Protein AF-A0A4Q6GC20-F1 (afdb_monomer)

Secondary structure (DSSP, 8-state):
----B----SSHHHHHHHHHHSTTB---SS-TTHHHHHHTTSS--SB-

Solvent-accessible surface area (backbone atoms only — not comparable to full-atom values): 2917 Å² total; per-residue (Å²): 86,74,82,58,48,79,64,87,61,92,45,74,67,51,44,53,51,48,48,74,71,38,78,57,45,44,91,73,79,91,40,76,62,63,53,53,37,18,54,75,54,74,44,74,47,50,29,60

Structure (mmCIF, N/CA/C/O backbone):
data_AF-A0A4Q6GC20-F1
#
_entry.id   AF-A0A4Q6GC20-F1
#
loop_
_atom_site.group_PDB
_atom_site.id
_atom_site.type_symbol
_atom_site.label_atom_id
_atom_site.label_alt_id
_atom_site.label_comp_id
_atom_site.label_asym_id
_atom_site.label_entity_id
_atom_site.label_seq_id
_atom_site.pdbx_PDB_ins_code
_atom_site.Cartn_x
_atom_site.Cartn_y
_atom_site.Cartn_z
_atom_site.occupancy
_atom_site.B_iso_or_equiv
_atom_site.auth_seq_id
_atom_site.auth_comp_id
_atom_site.auth_asym_id
_atom_site.auth_atom_id
_atom_site.pdbx_PDB_model_num
ATOM 1 N N . MET A 1 1 ? 5.025 -2.152 -14.148 1.00 89.44 1 MET A N 1
ATOM 2 C CA . MET A 1 1 ? 4.141 -2.409 -12.986 1.00 89.44 1 MET A CA 1
ATOM 3 C C . MET A 1 1 ? 2.960 -3.275 -13.412 1.00 89.44 1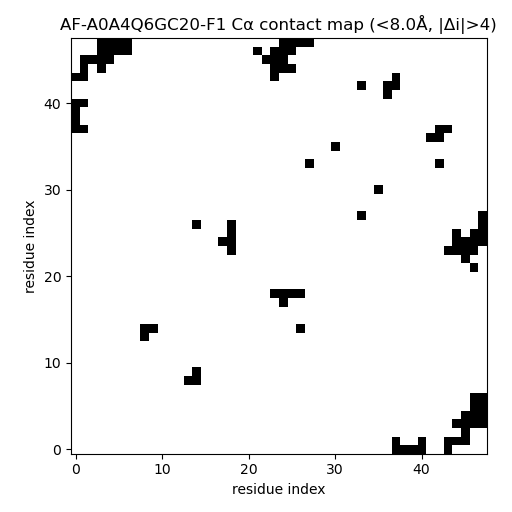 MET A C 1
ATOM 5 O O . MET A 1 1 ? 2.437 -3.053 -14.498 1.00 89.44 1 MET A O 1
ATOM 9 N N . LYS A 1 2 ? 2.589 -4.290 -12.619 1.00 96.00 2 LYS A N 1
ATOM 10 C CA . LYS A 1 2 ? 1.371 -5.092 -12.855 1.00 96.00 2 LYS A CA 1
ATOM 11 C C . LYS A 1 2 ? 0.136 -4.311 -12.395 1.00 96.00 2 LYS A C 1
ATOM 13 O O . LYS A 1 2 ? 0.271 -3.441 -11.545 1.00 96.00 2 LYS A O 1
ATOM 18 N N . ALA A 1 3 ? -1.036 -4.602 -12.956 1.00 97.81 3 ALA A N 1
ATOM 19 C CA . ALA A 1 3 ? -2.280 -4.000 -12.484 1.00 97.81 3 ALA A CA 1
ATOM 20 C C . ALA A 1 3 ?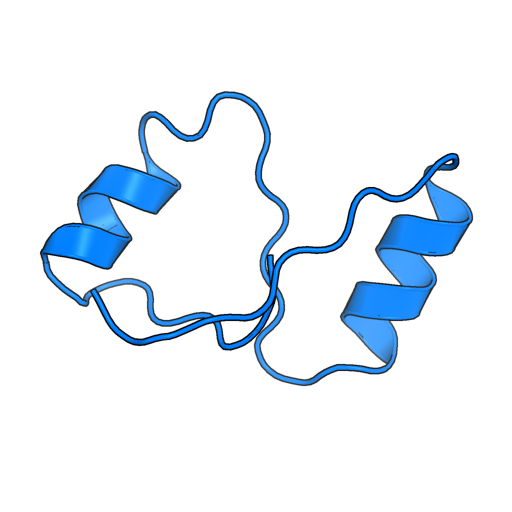 -2.577 -4.440 -11.041 1.00 97.81 3 ALA A C 1
ATOM 22 O O . ALA A 1 3 ? -2.355 -5.597 -10.685 1.00 97.81 3 ALA A O 1
ATOM 23 N N . PHE A 1 4 ? -3.088 -3.512 -10.239 1.00 98.06 4 PHE A N 1
ATOM 24 C CA . PHE A 1 4 ? -3.503 -3.726 -8.857 1.00 98.06 4 PHE A CA 1
ATOM 25 C C . PHE A 1 4 ? -4.768 -2.915 -8.589 1.00 98.06 4 PHE A C 1
ATOM 27 O O . PHE A 1 4 ? -5.061 -1.936 -9.278 1.00 98.06 4 PHE A O 1
ATOM 34 N N . THR A 1 5 ? -5.521 -3.336 -7.584 1.00 98.25 5 THR A N 1
ATOM 35 C CA . THR A 1 5 ? -6.643 -2.558 -7.048 1.00 98.25 5 THR A CA 1
ATOM 36 C C . THR A 1 5 ? -6.152 -1.659 -5.918 1.00 98.25 5 THR A C 1
ATOM 38 O O . THR A 1 5 ? -5.161 -1.985 -5.273 1.00 98.25 5 THR A O 1
ATOM 41 N N . TYR A 1 6 ? -6.811 -0.522 -5.706 1.00 98.06 6 TYR A N 1
ATOM 42 C CA . TYR A 1 6 ? -6.445 0.443 -4.669 1.00 98.06 6 TYR A CA 1
ATOM 43 C C . TYR A 1 6 ? -7.636 0.695 -3.748 1.00 98.06 6 TYR A C 1
ATOM 45 O O . TYR A 1 6 ? -8.716 1.053 -4.228 1.00 98.06 6 TYR A O 1
ATOM 53 N N . GLU A 1 7 ? -7.436 0.534 -2.445 1.00 98.12 7 GLU A N 1
ATOM 54 C CA . GLU A 1 7 ? -8.442 0.798 -1.420 1.00 98.12 7 GLU A CA 1
ATOM 55 C C . GLU A 1 7 ? -7.972 1.890 -0.456 1.00 98.12 7 GLU A C 1
ATOM 57 O O . GLU A 1 7 ? -6.851 1.898 0.047 1.00 98.12 7 GLU A O 1
ATOM 62 N N . ARG A 1 8 ? -8.865 2.837 -0.156 1.00 98.06 8 ARG A N 1
ATOM 63 C CA . ARG A 1 8 ? -8.628 3.848 0.878 1.00 98.06 8 ARG A CA 1
ATOM 64 C C . ARG A 1 8 ? -9.386 3.468 2.144 1.00 98.06 8 ARG A C 1
ATOM 66 O O . ARG A 1 8 ? -10.542 3.860 2.308 1.00 98.06 8 ARG A O 1
ATOM 73 N N . ALA A 1 9 ? -8.716 2.747 3.035 1.00 97.69 9 ALA A N 1
ATOM 74 C CA . ALA A 1 9 ? -9.233 2.456 4.367 1.00 97.69 9 ALA A CA 1
ATOM 75 C C . ALA A 1 9 ? -9.445 3.750 5.173 1.00 97.69 9 ALA A C 1
ATOM 77 O O . ALA A 1 9 ? -8.641 4.685 5.102 1.00 97.69 9 ALA A O 1
ATOM 78 N N . LYS A 1 10 ? -10.528 3.809 5.953 1.00 98.19 10 LYS A N 1
ATOM 79 C CA . LYS A 1 10 ? -10.848 4.948 6.830 1.00 98.19 10 LYS A CA 1
ATOM 80 C C . LYS A 1 10 ? -10.319 4.750 8.244 1.00 98.19 10 LYS A C 1
ATOM 82 O O . LYS A 1 10 ? -10.180 5.722 8.983 1.00 98.19 10 LYS A O 1
ATOM 87 N N . THR A 1 11 ? -10.021 3.508 8.619 1.00 98.50 11 THR A N 1
ATOM 88 C CA . THR A 1 11 ? -9.460 3.149 9.924 1.00 98.50 11 THR A CA 1
ATOM 89 C C . THR A 1 11 ? -8.309 2.145 9.778 1.00 98.50 11 THR A C 1
ATOM 91 O O . THR A 1 11 ? -8.270 1.387 8.804 1.00 98.50 11 THR A O 1
ATOM 94 N N . PRO A 1 12 ? -7.370 2.081 10.743 1.00 98.50 12 PRO A N 1
ATOM 95 C CA . PRO A 1 12 ? -6.328 1.052 10.749 1.00 98.50 12 PRO A CA 1
ATOM 96 C C . PRO A 1 12 ? -6.884 -0.381 10.754 1.00 98.50 12 PRO A C 1
ATOM 98 O O . PRO A 1 12 ? -6.305 -1.276 10.142 1.00 98.50 12 PRO A O 1
ATOM 101 N N . GLN A 1 13 ? -8.020 -0.598 11.420 1.00 98.50 13 GLN A N 1
ATOM 102 C CA . GLN A 1 13 ? -8.692 -1.893 11.500 1.00 98.50 13 GLN A CA 1
ATOM 103 C C . GLN A 1 13 ? -9.219 -2.339 10.132 1.00 98.50 13 GLN A C 1
ATOM 105 O O . GLN A 1 13 ? -9.049 -3.500 9.769 1.00 98.50 13 GLN A O 1
ATOM 110 N N . GLU A 1 14 ? -9.806 -1.423 9.355 1.00 98.06 14 GLU A N 1
ATOM 111 C CA . GLU A 1 14 ? -10.236 -1.701 7.979 1.00 98.06 14 GLU A CA 1
ATOM 112 C C . GLU A 1 14 ? -9.051 -2.099 7.093 1.00 98.06 14 GLU A C 1
ATOM 114 O O . GLU A 1 14 ? -9.126 -3.111 6.397 1.00 98.06 14 GLU A O 1
ATOM 119 N N . ALA A 1 15 ? -7.932 -1.370 7.178 1.00 98.31 15 ALA A N 1
ATOM 120 C CA . ALA A 1 15 ? -6.723 -1.689 6.419 1.00 98.31 15 ALA A CA 1
ATOM 121 C C . ALA A 1 15 ? -6.190 -3.092 6.764 1.00 98.31 15 ALA A C 1
ATOM 123 O O . ALA A 1 15 ? -5.908 -3.897 5.875 1.00 98.31 15 ALA A O 1
ATOM 124 N N . ALA A 1 16 ? -6.101 -3.419 8.058 1.00 98.31 16 ALA A N 1
ATOM 125 C CA . ALA A 1 16 ? -5.667 -4.738 8.514 1.00 98.31 16 ALA A CA 1
ATOM 126 C C . ALA A 1 16 ? -6.614 -5.855 8.040 1.00 98.31 16 ALA A C 1
ATOM 128 O O . ALA A 1 16 ? -6.156 -6.909 7.595 1.00 98.31 16 ALA A O 1
ATOM 129 N N . ALA A 1 17 ? -7.928 -5.618 8.079 1.00 97.88 17 ALA A N 1
ATOM 130 C CA . ALA A 1 17 ? -8.925 -6.573 7.605 1.00 97.88 17 ALA A CA 1
ATOM 131 C C . ALA A 1 17 ? -8.856 -6.791 6.082 1.00 97.88 17 ALA A C 1
ATOM 133 O O . ALA A 1 17 ? -9.003 -7.923 5.618 1.00 97.88 17 ALA A O 1
ATOM 134 N N . ALA A 1 18 ? -8.612 -5.738 5.294 1.00 96.88 18 ALA A N 1
ATOM 135 C CA . ALA A 1 18 ? -8.400 -5.850 3.852 1.00 96.88 18 ALA A CA 1
ATOM 136 C C . ALA A 1 18 ? -7.156 -6.695 3.537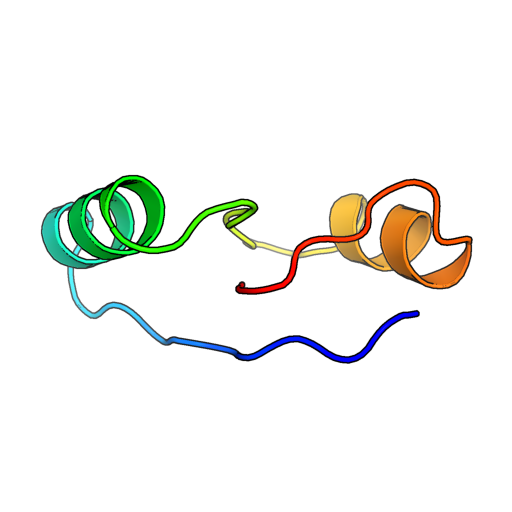 1.00 96.88 18 ALA A C 1
ATOM 138 O O . ALA A 1 18 ? -7.256 -7.666 2.786 1.00 96.88 18 ALA A O 1
ATOM 139 N N . ALA A 1 19 ? -6.028 -6.414 4.198 1.00 97.62 19 ALA A N 1
ATOM 14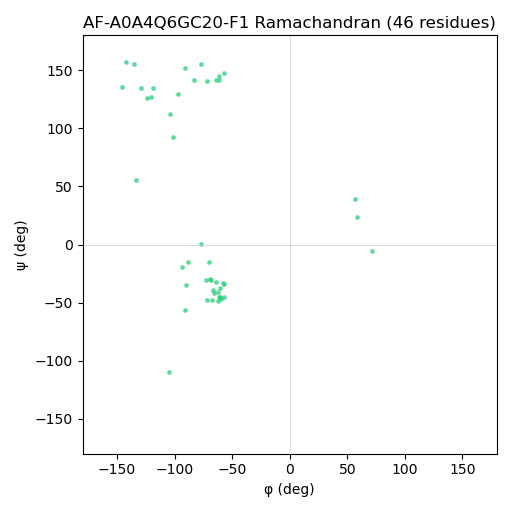0 C CA . ALA A 1 19 ? -4.787 -7.164 4.009 1.00 97.62 19 ALA A CA 1
ATOM 141 C C . ALA A 1 19 ? -4.885 -8.640 4.434 1.00 97.62 19 ALA A C 1
ATOM 143 O O . ALA A 1 19 ? -4.247 -9.493 3.823 1.00 97.62 19 ALA A O 1
ATOM 144 N N . ALA A 1 20 ? -5.699 -8.957 5.446 1.00 97.88 20 ALA A N 1
ATOM 145 C CA . ALA A 1 20 ? -5.949 -10.337 5.864 1.00 97.88 20 ALA A CA 1
ATOM 146 C C . ALA A 1 20 ? -6.835 -11.116 4.874 1.00 97.88 20 ALA A C 1
ATOM 148 O O . ALA A 1 20 ? -6.713 -12.333 4.751 1.00 97.88 20 ALA A O 1
ATOM 149 N N . ARG A 1 21 ? -7.745 -10.424 4.180 1.00 97.31 21 ARG A N 1
ATOM 150 C CA . ARG A 1 21 ? -8.739 -11.025 3.278 1.00 97.31 21 ARG A CA 1
ATOM 151 C C . ARG A 1 21 ? -8.248 -11.149 1.839 1.00 97.31 21 ARG A C 1
ATOM 153 O O . ARG A 1 21 ? -8.643 -12.089 1.155 1.00 97.31 21 ARG A O 1
ATOM 160 N N . ILE A 1 22 ? -7.443 -10.198 1.365 1.00 96.56 22 ILE A N 1
ATOM 161 C CA . ILE A 1 22 ? -6.989 -10.132 -0.025 1.00 96.56 22 ILE A CA 1
ATOM 162 C C . ILE A 1 22 ? -5.530 -10.600 -0.082 1.00 96.56 22 ILE A C 1
ATOM 164 O O . ILE A 1 22 ? -4.642 -9.907 0.428 1.00 96.56 22 ILE A O 1
ATOM 168 N N . PRO A 1 23 ? -5.246 -11.759 -0.703 1.00 95.94 23 PRO A N 1
ATOM 169 C CA . PRO A 1 23 ? -3.880 -12.237 -0.857 1.00 95.94 23 PRO A CA 1
ATOM 170 C C . PRO A 1 23 ? -3.009 -11.217 -1.588 1.00 95.94 23 PRO A C 1
ATOM 172 O O . PRO A 1 23 ? -3.479 -10.513 -2.484 1.00 95.94 23 PRO A O 1
ATOM 175 N N . ASN A 1 24 ? -1.721 -11.183 -1.238 1.00 96.50 24 ASN A N 1
ATOM 176 C CA . ASN A 1 24 ? -0.730 -10.330 -1.898 1.00 96.50 24 ASN A CA 1
ATOM 177 C C . ASN A 1 24 ? -1.103 -8.827 -1.868 1.00 96.50 24 ASN A C 1
ATOM 179 O O . ASN A 1 24 ? -0.913 -8.089 -2.838 1.00 96.50 24 ASN A O 1
ATOM 183 N N . THR A 1 25 ? -1.649 -8.390 -0.731 1.00 98.25 25 THR A N 1
ATOM 184 C CA . THR A 1 25 ? -1.866 -6.978 -0.397 1.00 98.25 25 THR A CA 1
ATOM 185 C C . THR A 1 25 ? -0.593 -6.364 0.181 1.00 98.25 25 THR A C 1
ATOM 187 O O . THR A 1 25 ? 0.104 -6.999 0.977 1.00 98.25 25 THR A O 1
ATOM 190 N N . ARG A 1 26 ? -0.294 -5.113 -0.174 1.00 98.00 26 ARG A N 1
ATOM 191 C CA . ARG A 1 26 ? 0.777 -4.319 0.446 1.00 98.00 26 ARG A CA 1
ATOM 192 C C . ARG A 1 26 ? 0.229 -2.962 0.865 1.00 98.00 26 ARG A C 1
ATOM 194 O O . ARG A 1 26 ? -0.411 -2.298 0.071 1.00 98.00 26 ARG A O 1
ATOM 201 N N . PHE A 1 27 ? 0.545 -2.515 2.076 1.00 98.31 27 PHE A N 1
ATOM 202 C CA . PHE A 1 27 ? 0.219 -1.152 2.494 1.00 98.31 27 PHE A CA 1
ATOM 203 C C . PHE A 1 27 ? 1.111 -0.134 1.783 1.00 98.31 27 PHE A C 1
ATOM 205 O O . PHE A 1 27 ? 2.321 -0.340 1.653 1.00 98.31 27 PHE A O 1
ATOM 212 N N . VAL A 1 28 ? 0.531 1.001 1.394 1.00 97.75 28 VAL A N 1
ATOM 213 C CA . VAL A 1 28 ? 1.264 2.128 0.815 1.00 97.75 28 VAL A CA 1
ATOM 214 C C . VAL A 1 28 ? 1.074 3.393 1.656 1.00 97.75 28 VAL A C 1
ATOM 216 O O . VAL A 1 28 ? -0.041 3.798 1.963 1.00 97.75 28 VAL A O 1
ATOM 219 N N . ALA A 1 29 ? 2.192 4.013 2.040 1.00 97.44 29 ALA A N 1
ATOM 220 C CA . ALA A 1 29 ? 2.230 5.321 2.697 1.00 97.44 29 ALA A CA 1
ATOM 221 C C . ALA A 1 29 ? 2.688 6.393 1.690 1.00 97.44 29 ALA A C 1
ATOM 223 O O . ALA A 1 29 ? 1.987 6.675 0.725 1.00 97.44 29 ALA A O 1
ATOM 224 N N . GLY A 1 30 ? 3.900 6.942 1.848 1.00 97.44 30 GLY A N 1
ATOM 225 C CA . GLY A 1 30 ? 4.487 7.882 0.879 1.00 97.44 30 GLY A CA 1
ATOM 226 C C . GLY A 1 30 ? 4.894 7.250 -0.462 1.00 97.44 30 GLY A C 1
ATOM 227 O O . GLY A 1 30 ? 5.152 7.962 -1.425 1.00 97.44 30 GLY A O 1
ATOM 228 N N . GLY A 1 31 ? 4.977 5.917 -0.538 1.00 98.06 31 GLY A N 1
ATOM 229 C CA . GLY A 1 31 ? 5.153 5.166 -1.788 1.00 98.06 31 GLY A CA 1
ATOM 230 C C . GLY A 1 31 ? 6.523 5.261 -2.470 1.00 98.06 31 GLY A C 1
ATOM 231 O O . GLY A 1 31 ? 6.7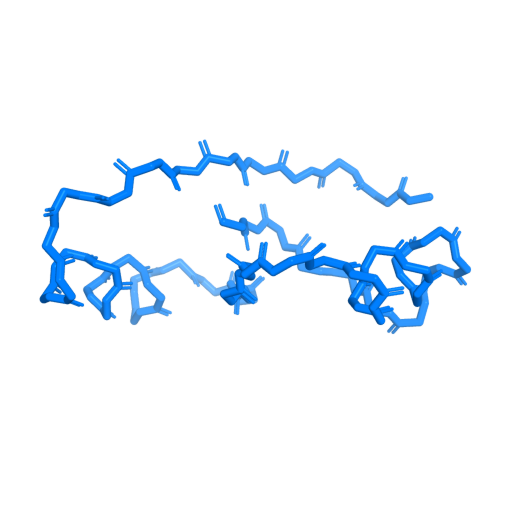51 4.524 -3.423 1.00 98.06 31 GLY A O 1
ATOM 232 N N . THR A 1 32 ? 7.450 6.095 -1.989 1.00 98.38 32 THR A N 1
ATOM 233 C CA . THR A 1 32 ? 8.742 6.368 -2.654 1.00 98.38 32 THR A CA 1
ATOM 234 C C . THR A 1 32 ? 9.599 5.126 -2.892 1.00 98.38 32 THR A C 1
ATOM 236 O O . THR A 1 32 ? 10.277 5.056 -3.909 1.00 98.38 32 THR A O 1
ATOM 239 N N . ASN A 1 33 ? 9.543 4.136 -1.997 1.00 98.38 33 ASN A N 1
ATOM 240 C CA . ASN A 1 33 ? 10.246 2.864 -2.165 1.00 98.38 33 ASN A CA 1
ATOM 241 C C . ASN A 1 33 ? 9.380 1.807 -2.876 1.00 98.38 33 ASN A C 1
ATOM 243 O O . ASN A 1 33 ? 9.758 1.311 -3.934 1.00 98.38 33 ASN A O 1
ATOM 247 N N . LEU A 1 34 ? 8.190 1.504 -2.340 1.00 98.19 34 LEU A N 1
ATOM 248 C CA . LEU A 1 34 ? 7.325 0.440 -2.866 1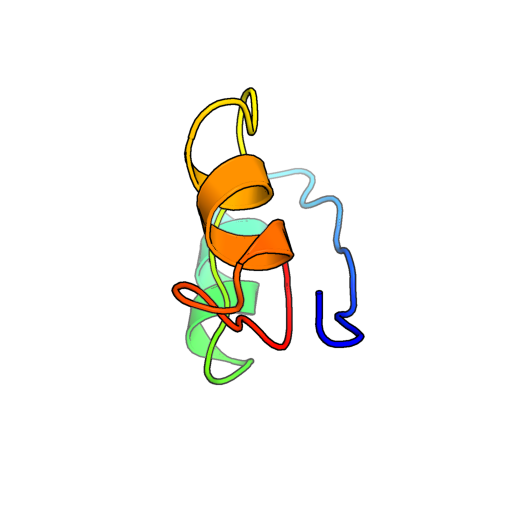.00 98.19 34 LEU A CA 1
ATOM 249 C C . LEU A 1 34 ? 6.970 0.655 -4.345 1.00 98.19 34 LEU A C 1
ATOM 251 O O . LEU A 1 34 ? 7.071 -0.273 -5.145 1.00 98.19 34 LEU A O 1
ATOM 255 N N . LEU A 1 35 ? 6.598 1.878 -4.733 1.00 98.12 35 LEU A N 1
ATOM 256 C CA . LEU A 1 35 ? 6.207 2.159 -6.116 1.00 98.12 35 LEU A CA 1
ATOM 257 C C . LEU A 1 35 ? 7.394 2.078 -7.077 1.00 98.12 35 LEU A C 1
ATOM 259 O O . LEU A 1 35 ? 7.200 1.730 -8.240 1.00 98.12 35 LEU A O 1
ATOM 263 N N . ASP A 1 36 ? 8.606 2.376 -6.611 1.00 98.44 36 ASP A N 1
ATOM 264 C CA . ASP A 1 36 ? 9.816 2.232 -7.417 1.00 98.44 36 ASP A CA 1
ATOM 265 C C . ASP A 1 36 ? 10.115 0.753 -7.706 1.00 98.44 36 ASP A C 1
ATOM 267 O O . ASP A 1 36 ? 10.228 0.346 -8.865 1.00 98.44 36 ASP A O 1
ATOM 271 N N . LEU A 1 37 ? 10.063 -0.096 -6.674 1.00 98.56 37 LEU A N 1
ATOM 272 C CA . LEU A 1 37 ? 10.200 -1.550 -6.817 1.00 98.56 37 LEU A CA 1
ATOM 273 C C . LEU A 1 37 ? 9.105 -2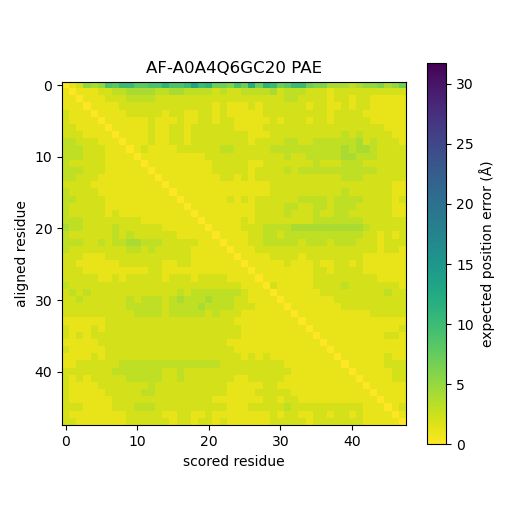.158 -7.708 1.00 98.56 37 LEU A C 1
ATOM 275 O O . LEU A 1 37 ? 9.370 -3.058 -8.507 1.00 98.56 37 LEU A O 1
ATOM 279 N N . MET A 1 38 ? 7.874 -1.650 -7.621 1.00 98.38 38 MET A N 1
ATOM 280 C CA . MET A 1 38 ? 6.755 -2.097 -8.454 1.00 98.38 38 MET A CA 1
ATOM 281 C C . MET A 1 38 ? 6.905 -1.725 -9.936 1.00 98.38 38 MET A C 1
ATOM 283 O O . MET A 1 38 ? 6.416 -2.453 -10.812 1.00 98.38 38 MET A O 1
ATOM 287 N N . LYS A 1 39 ? 7.577 -0.612 -10.264 1.00 98.25 39 LYS A N 1
ATOM 288 C CA . LYS A 1 39 ? 7.889 -0.260 -11.663 1.00 98.25 39 LYS A CA 1
ATOM 289 C C . LYS A 1 39 ? 8.771 -1.329 -12.294 1.00 98.25 39 LYS A C 1
ATOM 291 O O . LYS A 1 39 ? 8.436 -1.795 -13.383 1.00 98.25 39 LYS A O 1
ATOM 296 N N . LEU A 1 40 ? 9.795 -1.760 -11.556 1.00 98.44 40 LEU A N 1
ATOM 297 C CA . LEU A 1 40 ? 10.728 -2.829 -11.920 1.00 98.44 40 LEU A CA 1
ATOM 298 C C . LEU A 1 40 ? 10.146 -4.240 -11.735 1.00 98.44 40 LEU A C 1
ATOM 300 O O . LEU A 1 40 ? 10.832 -5.221 -11.998 1.00 98.44 40 LEU A O 1
ATOM 304 N N . GLN A 1 41 ? 8.887 -4.346 -11.293 1.00 97.81 41 GLN A N 1
ATOM 305 C CA . GLN A 1 41 ? 8.191 -5.608 -11.016 1.00 97.81 41 GLN A CA 1
ATOM 306 C C . GLN A 1 41 ? 8.888 -6.495 -9.967 1.00 97.81 41 GLN A C 1
ATOM 308 O O . GLN A 1 41 ? 8.647 -7.699 -9.931 1.00 97.81 41 GLN A O 1
ATOM 313 N N . ILE A 1 42 ? 9.709 -5.906 -9.093 1.00 98.06 42 ILE A N 1
ATOM 314 C CA . ILE A 1 42 ? 10.307 -6.596 -7.942 1.00 98.06 42 ILE A CA 1
ATOM 315 C C . ILE A 1 42 ? 9.220 -6.856 -6.893 1.00 98.06 42 ILE A C 1
ATOM 317 O O . ILE A 1 42 ? 9.045 -7.975 -6.424 1.00 98.06 42 ILE A O 1
ATOM 321 N N . GLU A 1 43 ? 8.429 -5.827 -6.589 1.00 98.38 43 GLU A N 1
ATOM 322 C CA . GLU A 1 43 ? 7.202 -5.946 -5.802 1.00 98.38 43 GLU A CA 1
ATOM 323 C C . GLU A 1 43 ? 6.009 -6.022 -6.756 1.00 98.38 43 GLU A C 1
ATOM 325 O O . GLU A 1 43 ? 5.874 -5.208 -7.672 1.00 98.38 43 GLU A O 1
ATOM 330 N N . THR A 1 44 ? 5.130 -7.006 -6.577 1.00 98.31 44 THR A N 1
ATOM 331 C CA . THR A 1 44 ? 3.968 -7.189 -7.463 1.00 98.31 44 THR A CA 1
ATOM 332 C C . THR A 1 44 ? 2.666 -7.434 -6.698 1.00 98.31 44 THR A C 1
ATOM 334 O O . THR A 1 44 ? 2.001 -8.438 -6.957 1.00 98.31 44 THR A O 1
ATOM 337 N N . PRO A 1 45 ? 2.272 -6.540 -5.767 1.00 98.06 45 PRO A N 1
ATOM 338 C CA . PRO A 1 45 ? 1.005 -6.671 -5.057 1.00 98.06 45 PRO A CA 1
ATOM 339 C C . PRO A 1 45 ? -0.184 -6.617 -6.019 1.00 98.06 45 PRO A C 1
ATOM 341 O O . PRO A 1 45 ? -0.162 -5.885 -7.008 1.00 98.06 45 PRO A O 1
ATOM 344 N N . SER A 1 46 ? -1.233 -7.378 -5.716 1.00 97.62 46 SER A N 1
ATOM 345 C CA . SER A 1 46 ? -2.521 -7.325 -6.428 1.00 97.62 46 SER A CA 1
ATOM 346 C C . SER A 1 46 ? -3.478 -6.285 -5.841 1.00 97.62 46 SER A C 1
ATOM 348 O O . SER A 1 46 ? -4.463 -5.914 -6.487 1.00 97.62 46 SER A O 1
AT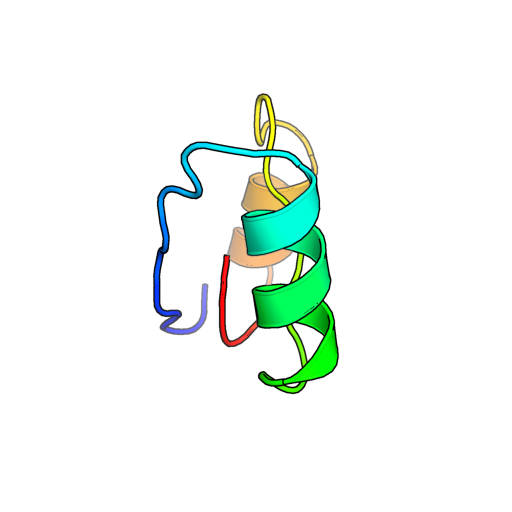OM 350 N N . HIS A 1 47 ? -3.185 -5.804 -4.632 1.00 98.31 47 HIS A N 1
ATOM 351 C CA . HIS A 1 47 ? -3.987 -4.827 -3.908 1.00 98.31 47 HIS A CA 1
ATOM 352 C C . HIS A 1 47 ? -3.090 -3.903 -3.076 1.00 98.31 47 HIS A C 1
ATOM 354 O O . HIS A 1 47 ? -2.144 -4.376 -2.435 1.00 98.31 47 HIS A O 1
ATOM 360 N N . LEU A 1 48 ? -3.377 -2.603 -3.125 1.00 97.75 48 LEU A N 1
ATOM 361 C CA . LEU A 1 48 ? -2.737 -1.556 -2.328 1.00 97.75 48 LEU A CA 1
ATOM 362 C C . LEU A 1 48 ? -3.742 -0.865 -1.409 1.00 97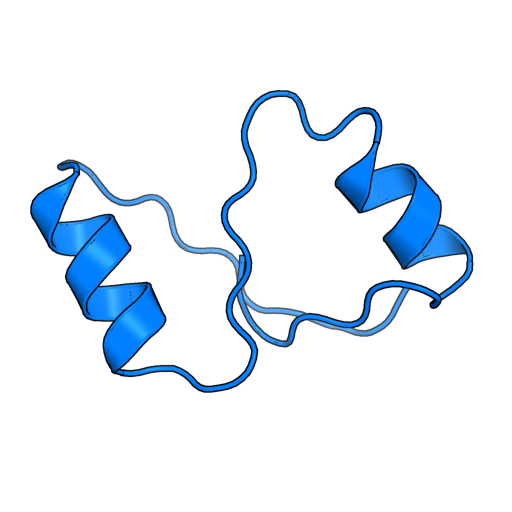.75 48 LEU A C 1
ATOM 364 O O . LEU A 1 48 ? -4.834 -0.522 -1.919 1.00 97.75 48 LEU A O 1
#

Radius of gyration: 10.7 Å; Cα contacts (8 Å, |Δi|>4): 53; chains: 1; bounding box: 22×20×24 Å

Mean predicted aligned error: 1.82 Å

Sequence (48 aa):
MKAFTYERAKTPQEAAAAAARIPNTRFVAGGTNLLDLMKLQIETPSHL

Foldseek 3Di:
DDAAAEDDDPDPVSVVVCPVVAPQEDDDDPCPPVVVCVVVPVRDGNYD

pLDDT: mean 97.73, std 1.36, range [89.44, 98.56]

Nearest PDB structures (foldseek):
  5g5h-assembly1_B  TM=1.001E+00  e=9.027E-05  Escherichia coli K-12
  1t3q-assembly1_F  TM=9.711E-01  e=3.382E-02  Pseudomonas putida
  4zoh-assembly1_B-2  TM=9.297E-01  e=3.012E-01  Sulfurisphaera tokodaii str. 7